Protein AF-A0A2U9C9U2-F1 (afdb_monomer)

Organism: Scophthalmus maximus (NCBI:txid52904)

Radius of gyration: 18.06 Å; Cα contacts (8 Å, |Δi|>4): 36; chains: 1; bounding box: 32×32×59 Å

Sequence (83 aa):
MMMQLPETHKQKNSLFTAMNRFIGAVNNMDQTVMVPSLLRDVPLDEDRVLSSMKSDVDEGDMYSYYQLLKSIRTDMEWGVRRA

Structure (mmCIF, N/CA/C/O backbone):
data_AF-A0A2U9C9U2-F1
#
_entry.id   AF-A0A2U9C9U2-F1
#
loop_
_atom_site.group_PDB
_atom_site.id
_atom_site.type_symbol
_atom_site.label_atom_id
_atom_site.label_alt_id
_atom_site.label_comp_id
_atom_site.label_asym_id
_atom_site.label_entity_id
_atom_site.label_seq_id
_atom_site.pdbx_PDB_ins_code
_atom_site.Cartn_x
_atom_site.Cartn_y
_atom_site.Cartn_z
_atom_site.occupancy
_atom_site.B_iso_or_equiv
_atom_site.auth_seq_id
_atom_site.auth_comp_id
_atom_site.auth_asym_id
_atom_site.auth_atom_id
_atom_site.pdbx_PDB_model_num
ATOM 1 N N . MET A 1 1 ? -18.869 -10.633 42.186 1.00 35.84 1 MET A N 1
ATOM 2 C CA . MET A 1 1 ? -19.039 -11.442 40.960 1.00 35.84 1 MET A CA 1
ATOM 3 C C . MET A 1 1 ? -18.765 -10.533 39.778 1.00 35.84 1 MET A C 1
ATOM 5 O O . MET A 1 1 ? -19.429 -9.513 39.664 1.00 35.84 1 MET A O 1
ATOM 9 N N . MET A 1 2 ? -17.744 -10.831 38.976 1.00 42.09 2 MET A N 1
ATOM 10 C CA . MET A 1 2 ? -17.442 -10.061 37.769 1.00 42.09 2 MET A CA 1
ATOM 11 C C . MET A 1 2 ? -18.420 -10.515 36.687 1.00 42.09 2 MET A C 1
ATOM 13 O O . MET A 1 2 ? -18.418 -11.687 36.312 1.00 42.09 2 MET A O 1
ATOM 17 N N . MET A 1 3 ? -19.302 -9.617 36.256 1.00 42.78 3 MET A N 1
ATOM 18 C CA . MET A 1 3 ? -20.170 -9.847 35.106 1.00 42.78 3 MET A CA 1
ATOM 19 C C . MET A 1 3 ? -19.272 -9.961 33.874 1.00 42.78 3 MET A C 1
ATOM 21 O O . MET A 1 3 ? -18.805 -8.958 33.344 1.00 42.78 3 MET A O 1
ATOM 25 N N . GLN A 1 4 ? -18.984 -11.196 33.464 1.00 51.41 4 GLN A N 1
ATOM 26 C CA . GLN A 1 4 ? -18.405 -11.465 32.156 1.00 51.41 4 GLN A CA 1
ATOM 27 C C . GLN A 1 4 ? -19.473 -11.082 31.132 1.00 51.41 4 GLN A C 1
ATOM 29 O O . GLN A 1 4 ? -20.499 -11.752 31.009 1.00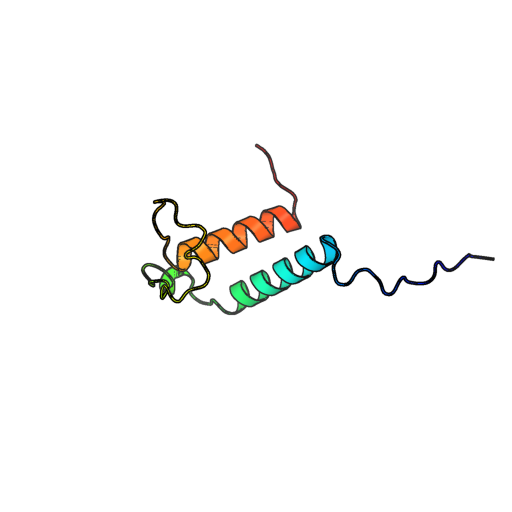 51.41 4 GLN A O 1
ATOM 34 N N . LEU A 1 5 ? -19.271 -9.936 30.479 1.00 50.44 5 LEU A N 1
ATOM 35 C CA . LEU A 1 5 ? -20.083 -9.512 29.349 1.00 50.44 5 LEU A CA 1
ATOM 36 C C . LEU A 1 5 ? -19.979 -10.632 28.299 1.00 50.44 5 LEU A C 1
ATOM 38 O O . LEU A 1 5 ? -18.859 -11.009 27.955 1.00 50.44 5 LEU A O 1
ATOM 42 N N . PRO A 1 6 ? -21.086 -11.219 27.819 1.00 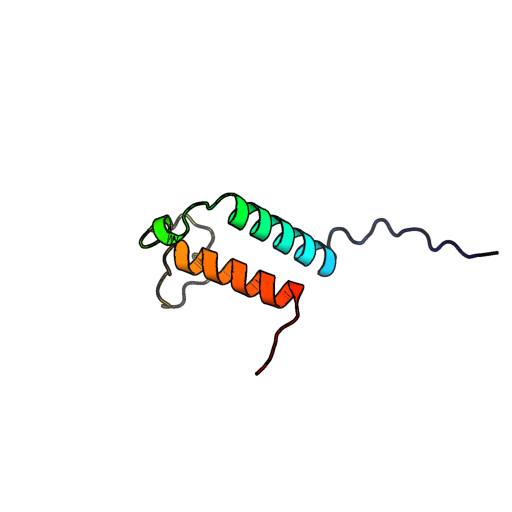49.97 6 PRO A N 1
ATOM 43 C CA . PRO A 1 6 ? -21.001 -12.266 26.814 1.00 49.97 6 PRO A CA 1
ATOM 44 C C . PRO A 1 6 ? -20.348 -11.672 25.565 1.00 49.97 6 PRO A C 1
ATOM 46 O O . PRO A 1 6 ? -20.908 -10.757 24.964 1.00 49.97 6 PRO A O 1
ATOM 49 N N . GLU A 1 7 ? -19.160 -12.171 25.214 1.00 48.12 7 GLU A N 1
ATOM 50 C CA . GLU A 1 7 ? -18.402 -11.840 24.003 1.00 48.12 7 GLU A CA 1
ATOM 51 C C . GLU A 1 7 ? -19.335 -11.918 22.792 1.00 48.12 7 GLU A 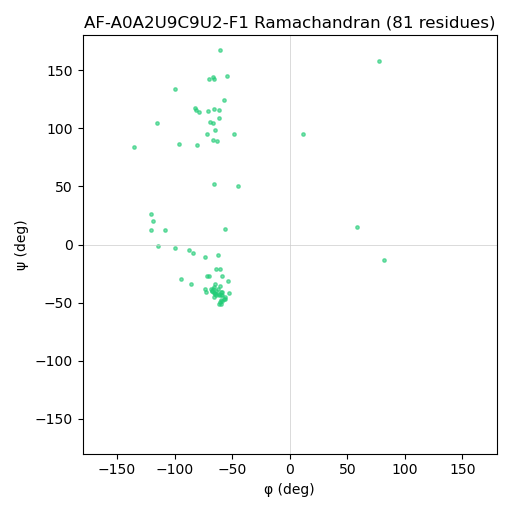C 1
ATOM 53 O O . GLU A 1 7 ? -19.664 -12.991 22.270 1.00 48.12 7 GLU A O 1
ATOM 58 N N . THR A 1 8 ? -19.878 -10.761 22.409 1.00 53.53 8 THR A N 1
ATOM 59 C CA . THR A 1 8 ? -20.945 -10.708 21.420 1.00 53.53 8 THR A CA 1
ATOM 60 C C . THR A 1 8 ? -20.394 -11.185 20.081 1.00 53.53 8 THR A C 1
ATOM 62 O O . THR A 1 8 ? -19.536 -10.556 19.468 1.00 53.53 8 THR A O 1
ATOM 65 N N . HIS A 1 9 ? -20.948 -12.290 19.588 1.00 53.94 9 HIS A N 1
ATOM 66 C CA . HIS A 1 9 ? -20.714 -12.916 18.279 1.00 53.94 9 HIS A CA 1
ATOM 67 C C . HIS A 1 9 ? -20.964 -11.992 17.049 1.00 53.94 9 HIS A C 1
ATOM 69 O O . HIS A 1 9 ? -21.084 -12.464 15.920 1.00 53.94 9 HIS A O 1
ATOM 75 N N . LYS A 1 10 ? -21.088 -10.671 17.239 1.00 55.16 10 LYS A N 1
ATOM 76 C CA . LYS A 1 10 ? -21.796 -9.714 16.375 1.00 55.16 10 LYS A CA 1
ATOM 77 C C . LYS A 1 10 ? -20.936 -8.599 15.769 1.00 55.16 10 LYS A C 1
ATOM 79 O O . LYS A 1 10 ? -21.483 -7.586 15.352 1.00 55.16 10 LYS A O 1
ATOM 84 N N . GLN A 1 11 ? -19.618 -8.738 15.679 1.00 61.59 11 GLN A N 1
ATOM 85 C CA . GLN A 1 11 ? -18.783 -7.633 15.172 1.00 61.59 11 GLN A CA 1
ATOM 86 C C . GLN A 1 11 ? -17.970 -7.974 13.913 1.00 61.59 11 GLN A C 1
ATOM 88 O O . GLN A 1 11 ? -17.145 -7.176 13.501 1.00 61.59 11 GLN A O 1
ATOM 93 N N . LYS A 1 12 ? -18.233 -9.090 13.210 1.00 61.56 12 LYS A N 1
ATOM 94 C CA . LYS A 1 12 ? -17.530 -9.413 11.940 1.00 61.56 12 LYS A CA 1
ATOM 95 C C . LYS A 1 12 ? -17.717 -8.365 10.826 1.00 61.56 12 LYS A C 1
ATOM 97 O O . LYS A 1 12 ? -16.894 -8.321 9.912 1.00 61.56 12 LYS A O 1
ATOM 102 N N . ASN A 1 13 ? -18.773 -7.553 10.923 1.00 74.19 13 ASN A N 1
ATOM 103 C CA . ASN A 1 13 ? -19.124 -6.474 9.991 1.00 74.19 13 ASN A CA 1
ATOM 104 C C . ASN A 1 13 ? -18.887 -5.078 10.598 1.00 74.19 13 ASN A C 1
ATOM 106 O O . ASN A 1 13 ? -19.384 -4.087 10.074 1.00 74.19 13 ASN A O 1
ATOM 110 N N . SER A 1 14 ? -18.185 -4.993 11.733 1.00 88.12 14 SER A N 1
ATOM 111 C CA . SER A 1 14 ? -17.819 -3.707 12.325 1.00 88.12 14 SER A CA 1
ATOM 112 C C . SER A 1 14 ? -16.824 -2.981 11.421 1.00 88.12 14 SER A C 1
ATOM 114 O O . SER A 1 14 ? -15.939 -3.619 10.841 1.00 88.12 14 SER 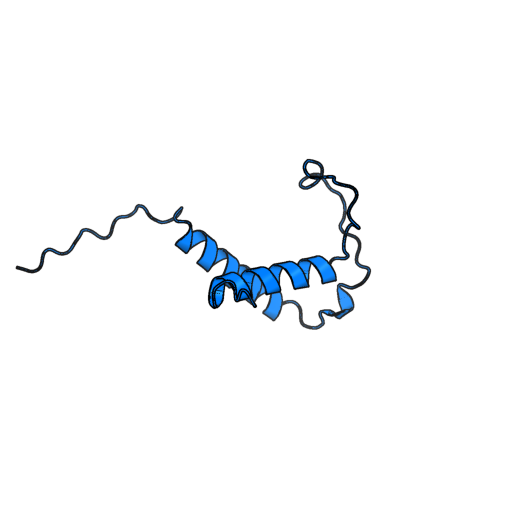A O 1
ATOM 116 N N . LEU A 1 15 ? -16.931 -1.650 11.341 1.00 90.12 15 LEU A N 1
ATOM 117 C CA . LEU A 1 15 ? -15.970 -0.811 10.617 1.00 90.12 15 LEU A CA 1
ATOM 118 C C . LEU A 1 15 ? -14.539 -1.099 11.084 1.00 90.12 15 LEU A C 1
ATOM 120 O O . LEU A 1 15 ? -13.649 -1.269 10.261 1.00 90.12 15 LEU A O 1
ATOM 124 N N . PHE A 1 16 ? -14.339 -1.262 12.393 1.00 88.88 16 PHE A N 1
ATOM 125 C CA . PHE A 1 16 ? -13.037 -1.598 12.966 1.00 88.88 16 PHE A CA 1
ATOM 126 C C . PHE A 1 16 ? -12.484 -2.929 12.426 1.00 88.88 16 PHE A C 1
ATOM 128 O O . PHE A 1 16 ? -11.309 -3.041 12.085 1.00 88.88 16 PHE A O 1
ATOM 135 N N . THR A 1 17 ? -13.334 -3.947 12.276 1.00 91.06 17 THR A N 1
ATOM 136 C CA . THR A 1 17 ? -12.936 -5.229 11.677 1.00 91.06 17 THR A CA 1
ATOM 137 C C . THR A 1 17 ? -12.622 -5.091 10.190 1.00 91.06 17 THR A C 1
ATOM 139 O O . THR A 1 17 ? -11.673 -5.715 9.716 1.00 91.06 17 THR A O 1
ATOM 142 N N . ALA A 1 18 ? -13.376 -4.272 9.455 1.00 92.88 18 ALA A N 1
ATOM 143 C CA . ALA A 1 18 ? -13.088 -3.980 8.053 1.00 92.88 18 ALA A CA 1
ATOM 144 C C . ALA A 1 18 ? -11.747 -3.244 7.890 1.00 92.88 18 ALA A C 1
ATOM 146 O O . ALA A 1 18 ? -10.946 -3.642 7.049 1.00 92.88 18 ALA A O 1
ATOM 147 N N . MET A 1 19 ? -11.460 -2.256 8.744 1.00 93.56 19 MET A N 1
ATOM 148 C CA 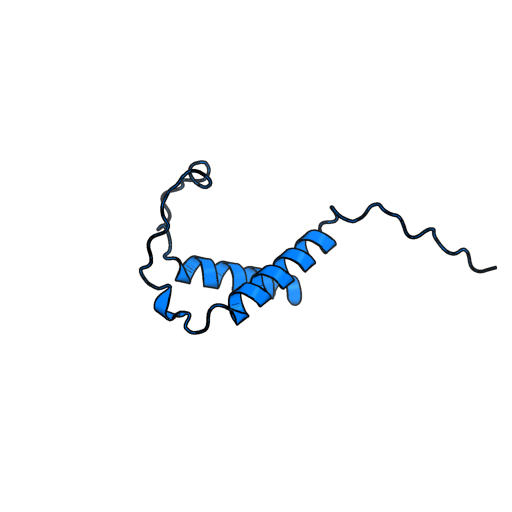. MET A 1 19 ? -10.178 -1.541 8.771 1.00 93.56 19 MET A CA 1
ATOM 149 C C . MET A 1 19 ? -9.010 -2.493 9.039 1.00 93.56 19 MET A C 1
ATOM 151 O O . MET A 1 19 ? -8.048 -2.505 8.280 1.00 93.56 19 MET A O 1
ATOM 155 N N . ASN A 1 20 ? -9.114 -3.365 10.047 1.00 93.12 20 ASN A N 1
ATOM 156 C CA . ASN A 1 20 ? -8.057 -4.341 10.340 1.00 93.12 20 ASN A CA 1
ATOM 157 C C . ASN A 1 20 ? -7.821 -5.324 9.183 1.00 93.12 20 ASN A C 1
ATOM 159 O O . ASN A 1 20 ? -6.679 -5.669 8.883 1.00 93.12 20 ASN A O 1
ATOM 163 N N . ARG A 1 21 ? -8.888 -5.762 8.501 1.00 94.44 21 ARG A N 1
ATOM 164 C CA . ARG A 1 21 ? -8.765 -6.601 7.297 1.00 94.44 21 ARG A CA 1
ATOM 165 C C . ARG A 1 21 ? -8.101 -5.850 6.148 1.00 94.44 21 ARG A C 1
ATOM 167 O O . ARG A 1 21 ? -7.254 -6.430 5.479 1.00 94.44 21 ARG A O 1
ATOM 174 N N . PHE A 1 22 ? -8.462 -4.584 5.939 1.00 96.50 22 PHE A N 1
ATOM 175 C CA . PHE A 1 22 ? -7.842 -3.734 4.927 1.00 96.50 22 PHE A CA 1
ATOM 176 C C . PHE A 1 22 ? -6.345 -3.559 5.199 1.00 96.50 22 PHE A C 1
ATOM 178 O O . PHE A 1 22 ? -5.536 -3.832 4.318 1.00 96.50 22 PHE A O 1
ATOM 185 N N . ILE A 1 23 ? -5.968 -3.207 6.432 1.00 95.62 23 ILE A N 1
ATOM 186 C CA . ILE A 1 23 ? -4.564 -3.071 6.842 1.00 95.62 23 ILE A CA 1
ATOM 187 C C . ILE A 1 23 ? -3.797 -4.372 6.581 1.00 95.62 23 ILE A C 1
ATOM 189 O O . ILE A 1 23 ? -2.731 -4.348 5.968 1.00 95.62 23 ILE A O 1
ATOM 193 N N . GLY A 1 24 ? -4.363 -5.517 6.977 1.00 96.81 24 GLY A N 1
ATOM 194 C CA . GLY A 1 24 ? -3.766 -6.828 6.718 1.00 96.81 24 GLY A CA 1
ATOM 195 C C . GLY A 1 24 ? -3.581 -7.127 5.227 1.00 96.81 24 GLY A C 1
ATOM 196 O O . GLY A 1 24 ? -2.517 -7.597 4.827 1.00 96.81 24 GLY A O 1
ATOM 197 N N . ALA A 1 25 ? -4.577 -6.813 4.397 1.00 97.62 25 ALA A N 1
ATOM 198 C CA . ALA A 1 25 ? -4.508 -7.014 2.952 1.00 97.62 25 ALA A CA 1
ATOM 199 C C . ALA A 1 25 ? -3.451 -6.115 2.289 1.00 97.62 25 ALA A C 1
ATOM 201 O O . ALA A 1 25 ? -2.650 -6.602 1.495 1.00 97.62 25 ALA A O 1
ATOM 202 N N . VAL A 1 26 ? -3.392 -4.828 2.651 1.00 97.06 26 VAL A N 1
ATOM 203 C CA . VAL A 1 26 ? -2.383 -3.895 2.122 1.00 97.06 26 VAL A CA 1
ATOM 204 C C . VAL A 1 26 ? -0.977 -4.282 2.584 1.00 97.06 26 VAL A C 1
ATOM 206 O O . VAL A 1 26 ? -0.039 -4.196 1.798 1.00 97.06 26 VAL A O 1
ATOM 209 N N . ASN A 1 27 ? -0.812 -4.768 3.817 1.00 96.56 27 ASN A N 1
ATOM 210 C CA . ASN A 1 27 ? 0.476 -5.282 4.291 1.00 96.56 27 ASN A CA 1
ATOM 211 C C . ASN A 1 27 ? 0.913 -6.532 3.522 1.00 96.56 27 ASN A C 1
ATOM 213 O O . ASN A 1 27 ? 2.071 -6.630 3.127 1.00 96.56 27 ASN A O 1
ATOM 217 N N . ASN A 1 28 ? -0.006 -7.461 3.256 1.00 97.38 28 ASN A N 1
ATOM 218 C CA . ASN A 1 28 ? 0.294 -8.632 2.436 1.00 97.38 28 ASN A CA 1
ATOM 219 C C . ASN A 1 28 ? 0.656 -8.248 0.991 1.00 97.38 28 ASN A C 1
ATOM 221 O O . ASN A 1 28 ? 1.600 -8.802 0.427 1.00 97.38 28 ASN A O 1
ATOM 225 N N . MET A 1 29 ? -0.041 -7.265 0.417 1.00 96.75 29 MET A N 1
ATOM 226 C CA . MET A 1 29 ? 0.292 -6.697 -0.888 1.00 96.75 29 MET A CA 1
ATOM 227 C C . MET A 1 29 ? 1.704 -6.090 -0.893 1.00 96.75 29 MET A C 1
ATOM 229 O O . MET A 1 29 ? 2.505 -6.453 -1.747 1.00 96.75 29 MET A O 1
ATOM 233 N N . ASP A 1 30 ? 2.038 -5.222 0.068 1.00 95.06 30 ASP A N 1
ATOM 234 C CA . ASP A 1 30 ? 3.352 -4.556 0.186 1.00 95.06 30 ASP A CA 1
ATOM 235 C C . ASP A 1 30 ? 4.500 -5.570 0.352 1.00 95.06 30 ASP A C 1
ATOM 237 O O . ASP A 1 30 ? 5.568 -5.397 -0.224 1.00 95.06 30 ASP A O 1
ATOM 241 N N . GLN A 1 31 ? 4.263 -6.677 1.066 1.00 95.62 31 GLN A N 1
ATOM 242 C CA . GLN A 1 31 ? 5.226 -7.780 1.185 1.00 95.62 31 GLN A CA 1
ATOM 243 C C . GLN A 1 31 ? 5.383 -8.605 -0.099 1.00 95.62 31 GLN A C 1
ATOM 245 O O . GLN A 1 31 ? 6.429 -9.214 -0.311 1.00 95.62 31 GLN A O 1
ATOM 250 N N . THR A 1 32 ? 4.347 -8.661 -0.935 1.00 96.31 32 THR A N 1
ATOM 251 C CA . THR A 1 32 ? 4.355 -9.434 -2.186 1.00 96.31 32 THR A CA 1
ATOM 252 C C . THR A 1 32 ? 4.956 -8.622 -3.339 1.00 96.31 32 THR A C 1
ATOM 254 O O . THR A 1 32 ? 5.636 -9.170 -4.207 1.00 96.31 32 THR A O 1
ATOM 257 N N . VAL A 1 33 ? 4.746 -7.302 -3.350 1.00 95.38 33 VAL A N 1
ATOM 258 C CA . VAL A 1 33 ? 5.283 -6.384 -4.362 1.00 95.38 33 VAL A CA 1
ATOM 259 C C . VAL A 1 33 ? 6.740 -6.042 -4.033 1.00 95.38 33 VAL A C 1
ATOM 261 O O . VAL A 1 33 ? 7.057 -5.021 -3.430 1.00 95.38 33 VAL A O 1
ATOM 264 N N . MET A 1 34 ? 7.655 -6.902 -4.479 1.00 94.38 34 MET A N 1
ATOM 265 C CA . MET A 1 34 ? 9.094 -6.758 -4.208 1.00 94.38 34 MET A CA 1
ATOM 266 C C . MET A 1 34 ? 9.751 -5.587 -4.954 1.00 94.38 34 MET A C 1
ATOM 268 O O . MET A 1 34 ? 10.760 -5.048 -4.502 1.00 94.38 34 MET A O 1
ATOM 272 N N . VAL A 1 35 ? 9.205 -5.196 -6.110 1.00 95.69 35 VAL A N 1
ATOM 273 C CA . VAL A 1 35 ? 9.746 -4.114 -6.946 1.00 95.69 35 VAL A CA 1
ATOM 274 C C . VAL A 1 35 ? 8.598 -3.208 -7.408 1.00 95.69 35 VAL A C 1
ATOM 276 O O . VAL A 1 35 ? 8.082 -3.384 -8.512 1.00 95.69 35 VAL A O 1
ATOM 279 N N . PRO A 1 36 ? 8.177 -2.222 -6.589 1.00 93.25 36 PRO A N 1
ATOM 280 C CA . PRO A 1 36 ? 7.017 -1.380 -6.893 1.00 93.25 36 PRO A CA 1
ATOM 281 C C . PRO A 1 36 ? 7.126 -0.605 -8.208 1.00 93.25 36 PRO A C 1
ATOM 283 O O . PRO A 1 36 ? 6.113 -0.318 -8.833 1.00 93.25 36 PRO A O 1
ATOM 286 N N . SER A 1 37 ? 8.341 -0.287 -8.665 1.00 94.12 37 SER A N 1
ATOM 287 C CA . SER A 1 37 ? 8.550 0.418 -9.935 1.00 94.12 37 SER A CA 1
ATOM 288 C C . SER A 1 37 ? 8.089 -0.373 -11.158 1.00 94.12 37 SER A C 1
ATOM 290 O O . SER A 1 37 ? 7.849 0.240 -12.188 1.00 94.12 37 SER A O 1
ATOM 292 N N . LEU A 1 38 ? 7.954 -1.701 -11.059 1.00 94.12 38 LEU A N 1
ATOM 293 C CA . LEU A 1 38 ? 7.422 -2.532 -12.145 1.00 94.12 38 LEU A CA 1
ATOM 294 C C . LEU A 1 38 ? 5.908 -2.386 -12.324 1.00 94.12 38 LEU A C 1
ATOM 296 O O . LEU A 1 38 ? 5.373 -2.879 -13.306 1.00 94.12 38 LEU A O 1
ATOM 300 N N . LEU A 1 39 ? 5.222 -1.734 -11.382 1.00 92.56 39 LEU A N 1
ATOM 301 C CA . LEU A 1 39 ? 3.802 -1.409 -11.506 1.00 92.56 39 LEU A CA 1
ATOM 302 C C . LEU A 1 39 ? 3.567 -0.109 -12.288 1.00 92.56 39 LEU A C 1
ATOM 304 O O . LEU A 1 39 ? 2.416 0.241 -12.542 1.00 92.56 39 LEU A O 1
ATOM 308 N N . ARG A 1 40 ? 4.632 0.631 -12.624 1.00 92.12 40 ARG A N 1
ATOM 309 C CA . ARG A 1 40 ? 4.507 1.853 -13.420 1.00 92.12 40 ARG A CA 1
ATOM 310 C C . ARG A 1 40 ? 4.127 1.513 -14.847 1.00 92.12 40 ARG A C 1
ATOM 312 O O . ARG A 1 40 ? 4.604 0.512 -15.376 1.00 92.12 40 ARG A O 1
ATOM 319 N N . ASP A 1 41 ? 3.276 2.347 -15.432 1.00 86.56 41 ASP A N 1
ATOM 320 C CA . ASP A 1 41 ? 2.791 2.197 -16.808 1.00 86.56 41 ASP A CA 1
ATOM 321 C C . ASP A 1 41 ? 2.073 0.853 -17.076 1.00 86.56 41 ASP A C 1
ATOM 323 O O . ASP A 1 41 ? 1.864 0.472 -18.229 1.00 86.56 41 ASP A O 1
ATOM 327 N N . VAL A 1 42 ? 1.686 0.117 -16.023 1.00 86.75 42 VAL A N 1
ATOM 328 C CA . VAL A 1 42 ? 0.878 -1.101 -16.143 1.00 86.75 42 VAL A CA 1
ATOM 329 C C . VAL A 1 42 ? -0.582 -0.680 -16.298 1.00 86.75 42 VAL A C 1
ATOM 331 O O . VAL A 1 42 ? -1.130 -0.094 -15.354 1.00 86.75 42 VAL A O 1
ATOM 334 N N . PRO A 1 43 ? -1.214 -0.966 -17.453 1.00 81.50 43 PRO A N 1
ATOM 335 C CA . PRO A 1 43 ? -2.611 -0.638 -17.667 1.00 81.50 43 PRO A CA 1
ATOM 336 C C . PRO A 1 43 ? -3.480 -1.467 -16.724 1.00 81.50 43 PRO A C 1
ATOM 338 O O . PRO A 1 43 ? -3.205 -2.641 -16.461 1.00 81.50 43 PRO A O 1
ATOM 341 N N . LEU A 1 44 ? -4.542 -0.854 -16.220 1.00 74.06 44 LEU A N 1
ATOM 342 C CA . LEU A 1 44 ? -5.603 -1.587 -15.555 1.00 74.06 44 LEU A CA 1
ATOM 343 C C . LEU A 1 44 ? -6.513 -2.130 -16.648 1.00 74.06 44 LEU A C 1
ATOM 345 O O . LEU A 1 44 ? -7.088 -1.357 -17.408 1.00 74.06 44 LEU A O 1
ATOM 349 N N . ASP A 1 45 ? -6.620 -3.452 -16.760 1.00 68.50 45 ASP A N 1
ATOM 350 C CA . ASP A 1 45 ? -7.602 -4.040 -17.665 1.00 68.50 45 ASP A CA 1
ATOM 351 C C . ASP A 1 45 ? -8.999 -3.594 -17.196 1.00 68.50 45 ASP A C 1
ATOM 353 O O . ASP A 1 45 ? -9.479 -4.007 -16.136 1.00 68.50 45 ASP A O 1
ATOM 357 N N . GLU A 1 46 ? -9.626 -2.701 -17.971 1.00 59.06 46 GLU A N 1
ATOM 358 C CA . GLU A 1 46 ? -10.958 -2.123 -17.758 1.00 59.06 46 GLU A CA 1
ATOM 359 C C . GLU A 1 46 ? -12.083 -3.184 -17.863 1.00 59.06 46 GLU A C 1
ATOM 361 O O . GLU A 1 46 ? -13.073 -2.997 -18.568 1.00 59.06 46 GLU A O 1
ATOM 366 N N . ASP A 1 47 ? -12.014 -4.312 -17.156 1.00 49.34 47 ASP A N 1
ATOM 367 C CA . ASP A 1 47 ? -13.133 -5.255 -17.092 1.00 49.34 47 ASP A CA 1
ATOM 368 C C . ASP A 1 47 ? -13.998 -5.023 -15.835 1.00 49.34 47 ASP A C 1
ATOM 370 O O . ASP A 1 47 ? -13.903 -5.654 -14.782 1.00 49.34 47 ASP A O 1
ATOM 374 N N . ARG A 1 48 ? -14.941 -4.088 -16.028 1.00 49.25 48 ARG A N 1
ATOM 375 C CA . ARG A 1 48 ? -16.341 -4.107 -15.547 1.00 49.25 48 ARG A CA 1
ATOM 376 C C . ARG A 1 48 ? -16.701 -3.692 -14.121 1.00 49.25 48 ARG A C 1
ATOM 378 O O . ARG A 1 48 ? -17.886 -3.442 -13.906 1.00 49.25 48 ARG A O 1
ATOM 385 N N . VAL A 1 49 ? -15.789 -3.545 -13.161 1.00 50.09 49 VAL A N 1
ATOM 386 C CA . VAL A 1 49 ? -16.221 -3.225 -11.773 1.00 50.09 49 VAL A CA 1
ATOM 387 C C . VAL A 1 49 ? -16.221 -1.720 -11.455 1.00 50.09 49 VAL A C 1
ATOM 389 O O . VAL A 1 49 ? -17.066 -1.257 -10.693 1.00 50.09 49 VAL A O 1
ATOM 392 N N . LEU A 1 50 ? -15.347 -0.926 -12.081 1.00 51.50 50 LEU A N 1
ATOM 393 C CA . LEU A 1 50 ? -15.177 0.503 -11.755 1.00 51.50 50 LEU A CA 1
ATOM 394 C C . LEU A 1 50 ? -15.894 1.468 -12.715 1.00 51.50 50 LEU A C 1
ATOM 396 O O . LEU A 1 50 ? -15.955 2.669 -12.456 1.00 51.50 50 LEU A O 1
ATOM 400 N N . SER A 1 51 ? -16.533 0.955 -13.774 1.00 44.47 51 SER A N 1
ATOM 401 C CA . SER A 1 51 ? -17.199 1.779 -14.798 1.00 44.47 51 SER A CA 1
ATOM 402 C C . SER A 1 51 ? -18.371 2.631 -14.276 1.00 44.47 51 SER A C 1
ATOM 404 O O . SER A 1 51 ? -18.875 3.472 -15.017 1.00 44.47 51 SER A O 1
ATOM 406 N N . SER A 1 52 ? -18.813 2.449 -13.026 1.00 47.00 52 SER A N 1
ATOM 407 C CA . SER A 1 52 ? -19.865 3.274 -12.412 1.00 47.00 52 SER A CA 1
ATOM 408 C C . SER A 1 52 ? -19.345 4.548 -11.727 1.00 47.00 52 SER A C 1
ATOM 410 O O . SER A 1 52 ? -20.158 5.341 -11.257 1.00 47.00 52 SER A O 1
ATOM 412 N N . ME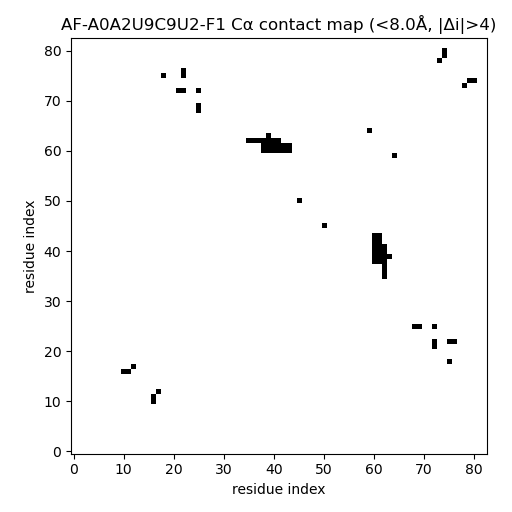T A 1 53 ? -18.025 4.758 -11.657 1.00 50.84 53 MET A N 1
ATOM 413 C CA . MET A 1 53 ? -17.397 5.951 -11.063 1.00 50.84 53 MET A CA 1
ATOM 414 C C . MET A 1 53 ? -16.519 6.716 -12.068 1.00 50.84 53 MET A C 1
ATOM 416 O O . MET A 1 53 ? -15.579 7.396 -11.668 1.00 50.84 53 MET A O 1
ATOM 420 N N . LYS A 1 54 ? -16.809 6.618 -13.374 1.00 45.31 54 LYS A N 1
ATOM 421 C CA . LYS A 1 54 ? -16.087 7.363 -14.417 1.00 45.31 54 LYS A CA 1
ATOM 422 C C . LYS A 1 54 ? -16.352 8.871 -14.298 1.00 45.31 54 LYS A C 1
ATOM 424 O O . LYS A 1 54 ? -17.292 9.396 -14.886 1.00 45.31 54 LYS A O 1
ATOM 429 N N . SER A 1 55 ? -15.518 9.556 -13.522 1.00 44.31 55 SER A N 1
ATOM 430 C CA . SER A 1 55 ? -15.154 10.956 -13.747 1.00 44.31 55 SER A CA 1
ATOM 431 C C . SER A 1 55 ? -13.791 10.970 -14.435 1.00 44.31 55 SER A C 1
ATOM 433 O O . SER A 1 55 ? -12.919 10.248 -13.965 1.00 44.31 55 SER A O 1
ATOM 435 N N . ASP A 1 56 ? -13.648 11.773 -15.495 1.00 47.97 56 ASP A N 1
ATOM 436 C CA . ASP A 1 56 ? -12.465 12.128 -16.318 1.00 47.97 56 ASP A CA 1
ATOM 437 C C . ASP A 1 56 ? -11.166 12.472 -15.543 1.00 47.97 56 ASP A C 1
ATOM 439 O O . ASP A 1 56 ? -10.533 13.507 -15.746 1.00 47.97 56 ASP A O 1
ATOM 443 N N . VAL A 1 57 ? -10.754 11.633 -14.605 1.00 50.75 57 VAL A N 1
ATOM 444 C CA . VAL A 1 57 ? -9.534 11.797 -13.827 1.00 50.75 57 VAL A CA 1
ATOM 445 C C . VAL A 1 57 ? -8.646 10.639 -14.216 1.00 50.75 57 VAL A C 1
ATOM 447 O O . VAL A 1 57 ? -8.947 9.510 -13.842 1.00 50.75 57 VAL A O 1
ATOM 450 N N . ASP A 1 58 ? -7.637 10.963 -15.029 1.00 56.75 58 ASP A N 1
ATOM 451 C CA . ASP A 1 58 ? -6.371 10.248 -15.211 1.00 56.75 58 ASP A CA 1
ATOM 452 C C . ASP A 1 58 ? -6.390 8.867 -14.548 1.00 56.75 58 ASP A C 1
ATOM 454 O O . ASP A 1 58 ? -6.223 8.748 -13.331 1.00 56.75 58 ASP A O 1
ATOM 458 N N . GLU A 1 59 ? -6.722 7.844 -15.339 1.00 64.25 59 GLU A N 1
ATOM 459 C CA . GLU A 1 59 ? -6.755 6.457 -14.891 1.00 64.25 59 GLU A CA 1
ATOM 460 C C . GLU A 1 59 ? -5.328 6.077 -14.501 1.00 64.25 59 GLU A C 1
ATOM 462 O O . GLU A 1 59 ? -4.512 5.698 -15.339 1.00 64.25 59 GLU A O 1
ATOM 467 N N . GLY A 1 60 ? -4.997 6.322 -13.231 1.00 71.56 60 GLY A N 1
ATOM 468 C CA . GLY A 1 60 ? -3.648 6.151 -12.723 1.00 71.56 60 GLY A CA 1
ATOM 469 C C . GLY A 1 60 ? -3.149 4.740 -13.012 1.00 71.56 60 GLY A C 1
ATOM 470 O O . GLY A 1 60 ? -3.905 3.770 -12.979 1.00 71.56 60 GLY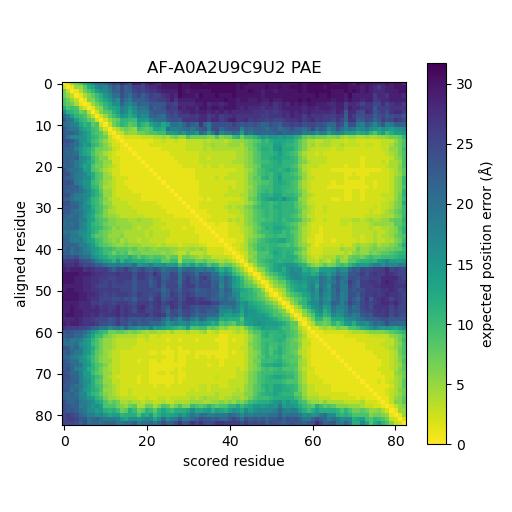 A O 1
ATOM 471 N N . ASP A 1 61 ? -1.858 4.608 -13.285 1.00 85.50 61 ASP A N 1
ATOM 472 C CA . ASP A 1 61 ? -1.249 3.295 -13.468 1.00 85.50 61 ASP A CA 1
ATOM 473 C C . ASP A 1 61 ? -1.371 2.426 -12.200 1.00 85.50 61 ASP A C 1
ATOM 475 O O . ASP A 1 61 ? -1.681 2.893 -11.095 1.00 85.50 61 ASP A O 1
ATOM 479 N N . MET A 1 62 ? -1.092 1.127 -12.328 1.00 91.00 62 MET A N 1
ATOM 480 C CA . MET A 1 62 ? -1.136 0.204 -11.186 1.00 91.00 62 MET A CA 1
ATOM 481 C C . MET A 1 62 ? -0.276 0.686 -9.998 1.00 91.00 62 MET A C 1
ATOM 483 O O . MET A 1 62 ? -0.620 0.454 -8.834 1.00 91.00 62 MET A O 1
ATOM 487 N N . TYR A 1 63 ? 0.825 1.398 -10.262 1.00 93.19 63 TYR A N 1
ATOM 488 C CA . TYR A 1 63 ? 1.659 2.013 -9.230 1.00 93.19 63 TYR A CA 1
ATOM 489 C C . TYR A 1 63 ? 0.923 3.110 -8.446 1.00 93.19 63 TYR A C 1
ATOM 491 O O . TYR A 1 63 ? 1.026 3.161 -7.218 1.00 93.19 63 TYR A O 1
ATOM 499 N N . SER A 1 64 ? 0.142 3.953 -9.114 1.00 91.56 64 SER A N 1
ATOM 500 C CA . SER A 1 64 ? -0.664 5.006 -8.492 1.00 91.56 64 SER A CA 1
ATOM 501 C C . SER A 1 64 ? -1.705 4.425 -7.528 1.00 91.56 64 SER A C 1
ATOM 503 O O . SER A 1 64 ? -1.818 4.878 -6.385 1.00 91.56 64 SER A O 1
ATOM 505 N N . TYR A 1 65 ? -2.387 3.344 -7.920 1.00 91.25 65 TYR A N 1
ATOM 506 C CA . TYR A 1 65 ? -3.326 2.630 -7.042 1.00 91.25 65 TYR A CA 1
ATOM 507 C C . TYR A 1 65 ? -2.633 1.930 -5.870 1.00 91.25 65 TYR A C 1
ATOM 509 O O . TYR A 1 65 ? -3.113 1.988 -4.734 1.00 91.25 65 TYR A O 1
ATOM 517 N N . TYR A 1 66 ? -1.473 1.316 -6.110 1.00 94.31 66 TYR A N 1
ATOM 518 C CA . TYR A 1 66 ? -0.639 0.746 -5.053 1.00 94.31 66 TYR A CA 1
ATOM 519 C C . TYR A 1 66 ? -0.274 1.795 -3.988 1.00 94.31 66 TYR A C 1
ATOM 521 O O . TYR A 1 66 ? -0.412 1.549 -2.785 1.00 94.31 66 TYR A O 1
ATOM 529 N N . GLN A 1 67 ? 0.126 2.994 -4.416 1.00 94.38 67 GLN A N 1
ATOM 530 C CA . GLN A 1 67 ? 0.455 4.101 -3.517 1.00 94.38 67 GLN A CA 1
ATOM 531 C C . GLN A 1 67 ? -0.778 4.628 -2.771 1.00 94.38 67 GLN A C 1
ATOM 533 O O . GLN A 1 67 ? -0.692 4.888 -1.568 1.00 94.38 67 GLN A O 1
ATOM 538 N N . LEU A 1 68 ? -1.932 4.722 -3.439 1.00 94.12 68 LEU A N 1
ATOM 539 C CA . LEU A 1 68 ? -3.194 5.120 -2.815 1.00 94.12 68 LEU A CA 1
ATOM 540 C C . LEU A 1 68 ? -3.578 4.177 -1.667 1.00 94.12 68 LEU A C 1
ATOM 542 O O . LEU A 1 68 ? -3.858 4.633 -0.558 1.00 94.12 68 LEU A O 1
ATOM 546 N N . LEU A 1 69 ? -3.533 2.862 -1.895 1.00 95.75 69 LEU A N 1
ATOM 547 C CA . LEU A 1 69 ? -3.840 1.861 -0.867 1.00 95.75 69 LEU A CA 1
ATOM 548 C C . LEU A 1 69 ? -2.913 1.985 0.350 1.00 95.75 69 LEU A C 1
ATOM 550 O O . LEU A 1 69 ? -3.373 1.915 1.493 1.00 95.75 69 LEU A O 1
ATOM 554 N N . LYS A 1 70 ? -1.617 2.228 0.121 1.00 96.06 70 LYS A N 1
ATOM 555 C CA . LYS A 1 70 ? -0.635 2.457 1.192 1.00 96.06 70 LYS A CA 1
ATOM 556 C C . LYS A 1 70 ? -0.893 3.749 1.964 1.00 96.06 70 LYS A C 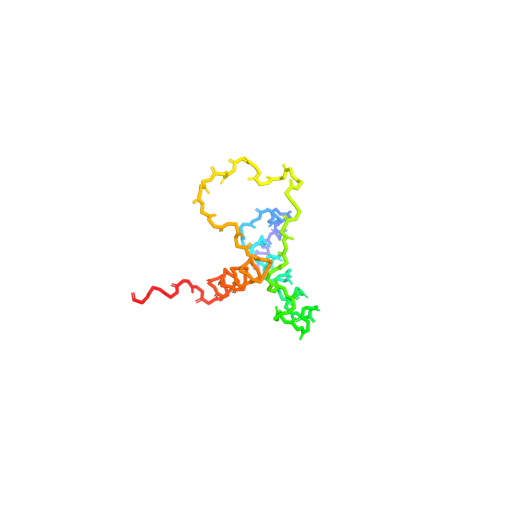1
ATOM 558 O O . LYS A 1 70 ? -0.737 3.758 3.188 1.00 96.06 70 LYS A O 1
ATOM 563 N N . SER A 1 71 ? -1.309 4.815 1.280 1.00 95.38 71 SER A N 1
ATOM 564 C CA . SER A 1 71 ? -1.709 6.070 1.925 1.00 95.38 71 SER A CA 1
ATOM 565 C C . SER A 1 71 ? -2.910 5.847 2.842 1.00 95.38 71 SER A C 1
ATOM 567 O O . SER A 1 71 ? -2.834 6.147 4.030 1.00 95.38 71 SER A O 1
ATOM 569 N N . ILE A 1 72 ? -3.970 5.212 2.329 1.00 94.75 72 ILE A N 1
ATOM 570 C CA . ILE A 1 72 ? -5.179 4.900 3.104 1.00 94.75 72 ILE A CA 1
ATOM 571 C C . ILE A 1 72 ? -4.836 4.027 4.316 1.00 94.75 72 ILE A C 1
ATOM 573 O O . ILE A 1 72 ? -5.307 4.299 5.418 1.00 94.75 72 ILE A O 1
ATOM 577 N N . ARG A 1 73 ? -3.988 3.000 4.151 1.00 95.75 73 ARG A N 1
ATOM 578 C CA . ARG A 1 73 ? -3.530 2.168 5.278 1.00 95.75 73 ARG A CA 1
ATOM 579 C C . ARG A 1 73 ? -2.867 3.026 6.352 1.00 95.75 73 ARG A C 1
ATOM 581 O O . ARG A 1 73 ? -3.185 2.874 7.525 1.00 95.75 73 ARG A O 1
ATOM 588 N N . THR A 1 74 ? -1.974 3.923 5.948 1.00 94.62 74 THR A N 1
ATOM 589 C CA . THR A 1 74 ? -1.237 4.800 6.867 1.00 94.62 74 THR A CA 1
ATOM 590 C C . THR A 1 74 ? -2.188 5.713 7.645 1.00 94.62 74 THR A C 1
ATOM 592 O O . THR A 1 74 ? -2.052 5.835 8.863 1.00 94.62 74 THR A O 1
ATOM 595 N N . ASP A 1 75 ? -3.196 6.277 6.974 1.00 94.00 75 ASP A N 1
ATOM 596 C CA . ASP A 1 75 ? -4.240 7.089 7.610 1.00 94.00 75 ASP A CA 1
ATOM 597 C C . ASP A 1 75 ? -5.115 6.273 8.576 1.00 94.00 75 ASP A C 1
ATOM 599 O O . ASP A 1 75 ? -5.551 6.786 9.605 1.00 94.00 75 ASP A O 1
ATOM 603 N N . MET A 1 76 ? -5.371 4.995 8.278 1.00 92.75 76 MET A N 1
ATOM 604 C CA . MET A 1 76 ? -6.111 4.096 9.172 1.00 92.75 76 MET A CA 1
ATOM 605 C C . MET A 1 76 ? -5.287 3.661 10.392 1.00 92.75 76 MET A C 1
ATOM 607 O O . MET A 1 76 ? -5.846 3.542 11.480 1.00 92.75 76 MET A O 1
ATOM 611 N N . GLU A 1 77 ? -3.986 3.411 10.223 1.00 90.31 77 GLU A N 1
ATOM 612 C CA . GLU A 1 77 ? -3.084 2.960 11.294 1.00 90.31 77 GLU A CA 1
ATOM 613 C C . GLU A 1 77 ? -2.770 4.076 12.294 1.00 90.31 77 GLU A C 1
ATOM 615 O O . GLU A 1 77 ? -2.740 3.841 13.501 1.00 90.31 77 GLU A O 1
ATOM 620 N N . TRP A 1 78 ? -2.543 5.293 11.798 1.00 88.69 78 TRP A N 1
ATOM 621 C CA . TRP A 1 78 ? -2.041 6.404 12.612 1.00 88.69 78 TRP A CA 1
ATOM 622 C C . TRP A 1 78 ? -3.039 7.551 12.774 1.00 88.69 78 TRP A C 1
ATOM 624 O O . TRP A 1 78 ? -2.743 8.525 13.470 1.00 88.69 78 TRP A O 1
ATOM 634 N N . GLY A 1 79 ? -4.216 7.437 12.158 1.00 84.75 79 GLY A N 1
ATOM 635 C CA . GLY A 1 79 ? -5.176 8.525 12.031 1.00 84.75 79 GLY A CA 1
ATOM 636 C C . GLY A 1 79 ? -4.778 9.523 10.940 1.00 84.75 79 GLY A C 1
ATOM 637 O O . GLY A 1 79 ? -3.610 9.663 10.577 1.00 84.75 79 GLY A O 1
ATOM 638 N N . VAL A 1 80 ? -5.766 10.268 10.440 1.00 79.06 80 VAL A N 1
ATOM 639 C CA . VAL A 1 80 ? -5.541 11.335 9.456 1.00 79.06 80 VAL A CA 1
ATOM 640 C C . VAL A 1 80 ? -4.791 12.481 10.135 1.00 79.06 80 VAL A C 1
ATOM 642 O O . VAL A 1 80 ? -5.379 13.255 10.897 1.00 79.06 80 VAL A O 1
ATOM 645 N N . ARG A 1 81 ? -3.493 12.626 9.847 1.00 67.25 81 ARG A N 1
ATOM 646 C CA . ARG A 1 81 ? -2.746 13.842 10.198 1.00 67.25 81 ARG A CA 1
ATOM 647 C C . ARG A 1 81 ? -3.200 14.960 9.275 1.00 67.25 81 ARG A C 1
ATOM 649 O O . ARG A 1 81 ? -2.708 15.101 8.162 1.00 67.25 81 ARG A O 1
ATOM 656 N N . ARG A 1 82 ? -4.155 15.758 9.743 1.00 57.22 82 ARG A N 1
ATOM 657 C CA . ARG A 1 82 ? -4.392 17.072 9.148 1.00 57.22 82 ARG A CA 1
ATOM 658 C C . ARG A 1 82 ? -3.208 17.958 9.536 1.00 57.22 82 ARG A C 1
ATOM 660 O O . ARG A 1 82 ? -2.977 18.148 10.729 1.00 57.22 82 ARG A O 1
ATOM 667 N N . ALA A 1 83 ? -2.427 18.371 8.539 1.00 51.03 83 ALA A N 1
ATOM 668 C CA . ALA A 1 83 ? -1.432 19.430 8.685 1.00 51.03 83 ALA A CA 1
ATOM 669 C C . ALA A 1 83 ? -2.125 20.773 8.946 1.00 51.03 83 ALA A C 1
ATOM 671 O O . ALA A 1 83 ? -3.256 20.953 8.432 1.00 51.03 83 ALA A O 1
#

pLDDT: mean 77.33, std 20.11, range [35.84, 97.62]

Mean predicted aligned error: 11.55 Å

Secondary structure (DSSP, 8-state):
--------S--TT-HHHHHHHHHHHHHHHHHH-S-GGGGTT------SSSGGG--SS----HHHHHHHHHHHHHHHHH-----

Foldseek 3Di:
DDPPDPPDPPCCVPPVVVLVVLLVVLVVVVVVCPDLCVQQPADDPPPDDCVVPDDPDDPHTSSVVNVVSVVVNVCSVPNDPDD

Solvent-accessible surface area (backbone atoms only — not comparable to full-atom values): 5380 Å² total; per-residue (Å²): 133,85,83,75,73,76,82,70,94,76,47,86,83,32,67,69,48,51,51,53,50,49,42,51,50,51,52,54,48,58,70,67,52,84,58,60,76,74,28,53,86,34,79,74,83,87,78,78,80,63,76,88,68,79,61,100,60,79,82,61,31,48,33,52,53,54,50,49,52,53,50,54,37,50,34,70,75,72,46,76,81,78,127

Nearest PDB structures (folds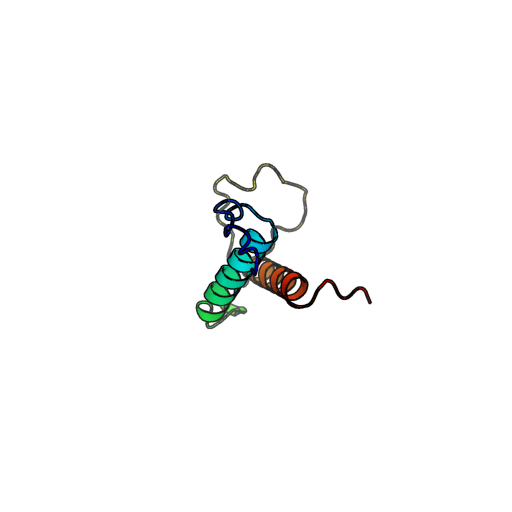eek):
  7c53-assembly1_C  TM=3.819E-01  e=9.695E+00  Severe acute respiratory syndrome coronavirus 2

InterPro domains:
  IPR009786 Spot 14 family [PF07084] (3-82)
  IPR009786 Spot 14 family [PTHR14315] (2-81)
  IPR053719 Lipogenesis and Microtubule Stabilization Superfamily [G3DSA:6.10.140.1610] (1-83)